Protein AF-A0A1V6PKC7-F1 (afdb_monomer_lite)

pLDDT: mean 83.53, std 15.4, range [43.94, 96.88]

Radius of gyration: 33.27 Å; chains: 1; bounding box: 71×35×86 Å

Structure (mmCIF, N/CA/C/O backbone):
data_AF-A0A1V6PKC7-F1
#
_entry.id   AF-A0A1V6PKC7-F1
#
loop_
_atom_site.group_PDB
_atom_site.id
_atom_site.type_symbol
_atom_site.label_atom_id
_atom_site.label_alt_id
_atom_site.label_comp_id
_atom_site.label_asym_id
_atom_site.label_entity_id
_atom_site.label_seq_id
_atom_site.pdbx_PDB_ins_code
_atom_site.Cartn_x
_atom_site.Cartn_y
_atom_site.Cartn_z
_atom_site.occupancy
_atom_site.B_iso_or_equiv
_atom_site.auth_seq_id
_atom_site.auth_comp_id
_atom_site.auth_asym_id
_atom_site.auth_atom_id
_atom_site.pdbx_PDB_model_num
ATOM 1 N N . MET A 1 1 ? -17.442 -2.069 6.512 1.00 60.06 1 MET A N 1
ATOM 2 C CA . MET A 1 1 ? -16.449 -0.977 6.403 1.00 60.06 1 MET A CA 1
ATOM 3 C C . MET A 1 1 ? -15.963 -0.767 4.969 1.00 60.06 1 MET A C 1
ATOM 5 O O . MET A 1 1 ? -15.136 0.106 4.754 1.00 60.06 1 MET A O 1
ATOM 9 N N . ASP A 1 2 ? -16.526 -1.471 3.983 1.00 61.53 2 ASP A N 1
ATOM 10 C CA . ASP A 1 2 ? -16.128 -1.377 2.570 1.00 61.53 2 ASP A CA 1
ATOM 11 C C . ASP A 1 2 ? -16.198 0.051 2.013 1.00 61.53 2 ASP A C 1
ATOM 13 O O . ASP A 1 2 ? -15.311 0.461 1.272 1.00 61.53 2 ASP A O 1
ATOM 17 N N . CYS A 1 3 ? -17.149 0.862 2.489 1.00 65.62 3 CYS A N 1
ATOM 18 C CA . CYS A 1 3 ? -17.250 2.282 2.147 1.00 65.62 3 CYS A CA 1
ATOM 19 C C . CYS A 1 3 ? -15.981 3.094 2.471 1.00 65.62 3 CYS A C 1
ATOM 21 O O . CYS A 1 3 ? -15.701 4.061 1.778 1.00 65.62 3 CYS A O 1
ATOM 23 N N . ILE A 1 4 ? -15.197 2.727 3.497 1.00 69.94 4 ILE A N 1
ATOM 24 C CA . ILE A 1 4 ? -13.954 3.441 3.858 1.00 69.94 4 ILE A CA 1
ATOM 25 C C . ILE A 1 4 ? -12.868 3.204 2.801 1.00 69.94 4 ILE A C 1
ATOM 27 O O . ILE A 1 4 ? -12.050 4.084 2.547 1.00 69.94 4 ILE A O 1
ATOM 31 N N . LEU A 1 5 ? -12.882 2.045 2.137 1.00 70.19 5 LEU A N 1
ATOM 32 C CA . LEU A 1 5 ? -11.950 1.736 1.052 1.00 70.19 5 LEU A CA 1
ATOM 33 C C . LEU A 1 5 ? -12.325 2.448 -0.259 1.00 70.19 5 LEU A C 1
ATOM 35 O O . LEU A 1 5 ? -11.476 2.585 -1.137 1.00 70.19 5 LEU A O 1
ATOM 39 N N . GLU A 1 6 ? -13.560 2.930 -0.394 1.00 82.12 6 GLU A N 1
ATOM 40 C CA . GLU A 1 6 ? -14.012 3.705 -1.558 1.00 82.12 6 GLU A CA 1
ATOM 41 C C . GLU A 1 6 ? -13.583 5.180 -1.496 1.00 82.12 6 GLU A C 1
ATOM 43 O O . GLU A 1 6 ? -13.580 5.868 -2.517 1.00 82.12 6 GLU A O 1
ATOM 48 N N . VAL A 1 7 ? -13.183 5.666 -0.317 1.00 88.44 7 VAL A N 1
ATOM 49 C CA . VAL A 1 7 ? -12.659 7.024 -0.123 1.00 88.44 7 VAL A CA 1
ATOM 50 C C . VAL A 1 7 ? -11.189 7.096 -0.568 1.00 88.44 7 VAL A C 1
ATOM 52 O O . VAL A 1 7 ? -10.498 6.079 -0.702 1.00 88.44 7 VAL A O 1
ATOM 55 N N . ASP A 1 8 ? -10.690 8.306 -0.834 1.00 92.69 8 ASP A N 1
ATOM 56 C CA . ASP A 1 8 ? -9.269 8.513 -1.096 1.00 92.69 8 ASP A CA 1
ATOM 57 C C . ASP A 1 8 ? -8.397 8.089 0.098 1.00 92.69 8 ASP A C 1
ATOM 59 O O . ASP A 1 8 ? -8.830 8.079 1.253 1.00 92.69 8 ASP A O 1
ATOM 63 N N . GLN A 1 9 ? -7.143 7.747 -0.205 1.00 91.50 9 GLN A N 1
ATOM 64 C CA . GLN A 1 9 ? -6.210 7.145 0.742 1.00 91.50 9 GLN A CA 1
ATOM 65 C C . GLN A 1 9 ? -6.032 7.971 2.024 1.00 91.50 9 GLN A C 1
ATOM 67 O O . GLN A 1 9 ? -6.057 7.409 3.116 1.00 91.50 9 GLN A O 1
ATOM 72 N N . PHE A 1 10 ? -5.841 9.286 1.905 1.00 93.25 10 PHE A N 1
ATOM 73 C CA . PHE A 1 10 ? -5.523 10.130 3.057 1.00 93.25 10 PHE A CA 1
ATOM 74 C C . PHE A 1 10 ? -6.747 10.347 3.936 1.00 93.25 10 PHE A C 1
ATOM 76 O O . PHE A 1 10 ? -6.648 10.284 5.162 1.00 93.25 10 PHE A O 1
ATOM 83 N N . THR A 1 11 ? -7.911 10.552 3.320 1.00 95.06 11 THR A N 1
ATOM 84 C CA . THR A 1 11 ? -9.162 10.688 4.067 1.00 95.06 11 THR A CA 1
ATOM 85 C C . THR A 1 11 ? -9.516 9.386 4.785 1.00 95.06 11 THR A C 1
ATOM 87 O O . THR A 1 11 ? -9.878 9.421 5.959 1.00 95.06 11 THR A O 1
ATOM 90 N N . ALA A 1 12 ? -9.361 8.231 4.128 1.00 94.56 12 ALA A N 1
ATOM 91 C CA . ALA A 1 12 ? -9.616 6.928 4.742 1.00 94.56 12 ALA A CA 1
ATOM 92 C C . ALA A 1 12 ? -8.709 6.675 5.960 1.00 94.56 12 ALA A C 1
ATOM 94 O O . ALA A 1 12 ? -9.183 6.247 7.012 1.00 94.56 12 ALA A O 1
ATOM 95 N N . GLU A 1 13 ? -7.416 6.986 5.842 1.00 95.06 13 GLU A N 1
ATOM 96 C CA . GLU A 1 13 ? -6.459 6.858 6.945 1.00 95.06 13 GLU A CA 1
ATOM 97 C C . GLU A 1 13 ? -6.802 7.776 8.119 1.00 95.06 13 GLU A C 1
ATOM 99 O O . GLU A 1 13 ? -6.764 7.335 9.268 1.00 95.06 13 GLU A O 1
ATOM 104 N N . LEU A 1 14 ? -7.183 9.025 7.836 1.00 95.94 14 LEU A N 1
ATOM 105 C CA . LEU A 1 14 ? -7.574 9.985 8.863 1.00 95.94 14 LEU A CA 1
ATOM 106 C C . LEU A 1 14 ? -8.825 9.525 9.622 1.00 95.94 14 LEU A C 1
ATOM 108 O O . LEU A 1 14 ? -8.846 9.586 10.849 1.00 95.94 14 LEU A O 1
ATOM 112 N N . ILE A 1 15 ? -9.845 9.030 8.912 1.00 95.62 15 ILE A N 1
ATOM 113 C CA . ILE A 1 15 ? -11.071 8.503 9.530 1.00 95.62 15 ILE A CA 1
ATOM 114 C C . ILE A 1 15 ? -10.734 7.356 10.486 1.00 95.62 15 ILE A C 1
ATOM 116 O O . ILE A 1 15 ? -11.160 7.372 11.639 1.00 95.62 15 ILE A O 1
ATOM 120 N N . VAL A 1 16 ? -9.945 6.380 10.026 1.00 95.81 16 VAL A N 1
ATOM 121 C CA . VAL A 1 16 ? -9.561 5.221 10.846 1.00 95.81 16 VAL A CA 1
ATOM 122 C C . VAL A 1 16 ? -8.732 5.652 12.055 1.00 95.81 16 VAL A C 1
ATOM 124 O O . VAL A 1 16 ? -8.938 5.131 13.148 1.00 95.81 16 VAL A O 1
ATOM 127 N N . GLN A 1 17 ? -7.826 6.617 11.887 1.00 96.00 17 GLN A N 1
ATOM 128 C CA . GLN A 1 17 ? -7.010 7.133 12.983 1.00 96.00 17 GLN A CA 1
ATOM 129 C C . GLN A 1 17 ? -7.863 7.794 14.072 1.00 96.00 17 GLN A C 1
ATOM 131 O O . GLN A 1 17 ? -7.686 7.468 15.243 1.00 96.00 17 GLN A O 1
ATOM 136 N N . ILE A 1 18 ? -8.810 8.657 13.691 1.00 96.31 18 ILE A N 1
ATOM 137 C CA . ILE A 1 18 ? -9.728 9.308 14.637 1.00 96.31 18 ILE A CA 1
ATOM 138 C C . ILE A 1 18 ? -10.561 8.256 15.380 1.00 96.31 18 ILE A C 1
ATOM 140 O O . ILE A 1 18 ? -10.642 8.278 16.603 1.00 96.31 18 ILE A O 1
ATOM 144 N N . GLN A 1 19 ? -11.122 7.275 14.666 1.00 95.00 19 GLN A N 1
ATOM 145 C CA . GLN A 1 19 ? -11.950 6.239 15.294 1.00 95.00 19 GLN A CA 1
ATOM 146 C C . GLN A 1 19 ? -11.161 5.333 16.252 1.00 95.00 19 GLN A C 1
ATOM 148 O O . GLN A 1 19 ? -11.704 4.879 17.259 1.00 95.00 19 GLN A O 1
ATOM 153 N N . LEU A 1 20 ? -9.884 5.066 15.962 1.00 94.88 20 LEU A N 1
ATOM 154 C CA . LEU A 1 20 ? -9.004 4.331 16.874 1.00 94.88 20 LEU A CA 1
ATOM 155 C C . LEU A 1 20 ? -8.677 5.137 18.134 1.00 94.88 20 LEU A C 1
ATOM 157 O O . LEU A 1 20 ? -8.607 4.555 19.216 1.00 94.88 20 LEU A O 1
ATOM 161 N N . GLU A 1 21 ? -8.490 6.451 18.008 1.00 94.38 21 GLU A N 1
ATOM 162 C CA . GLU A 1 21 ? -8.269 7.350 19.144 1.00 94.38 21 GLU A CA 1
ATOM 163 C C . GLU A 1 21 ? -9.507 7.416 20.051 1.00 94.38 21 GLU A C 1
ATOM 165 O O . GLU A 1 21 ? -9.391 7.250 21.267 1.00 94.38 21 GLU A O 1
ATOM 170 N N . ASP A 1 22 ? -10.700 7.526 19.462 1.00 92.44 22 ASP A N 1
ATOM 171 C CA . ASP A 1 22 ? -11.970 7.488 20.194 1.00 92.44 22 ASP A CA 1
ATOM 172 C C . ASP A 1 22 ? -12.154 6.156 20.943 1.00 92.44 22 ASP A C 1
ATOM 174 O O . ASP A 1 22 ? -12.481 6.134 22.135 1.00 92.44 22 ASP A O 1
ATOM 178 N N . ALA A 1 23 ? -11.892 5.027 20.272 1.00 88.75 23 ALA A N 1
ATOM 179 C CA . ALA A 1 23 ? -11.969 3.700 20.884 1.00 88.75 23 ALA A CA 1
ATOM 180 C C . ALA A 1 23 ? -10.943 3.527 22.018 1.00 88.75 23 ALA A C 1
ATOM 182 O O . ALA A 1 23 ? -11.230 2.897 23.041 1.00 88.75 23 ALA A O 1
ATOM 183 N N . PHE A 1 24 ? -9.748 4.104 21.864 1.00 88.50 24 PHE A N 1
ATOM 184 C CA . PHE A 1 24 ? -8.733 4.119 22.910 1.00 88.50 24 PHE A CA 1
ATOM 185 C C . PHE A 1 24 ? -9.218 4.898 24.138 1.00 88.50 24 PHE A C 1
ATOM 187 O O . PHE A 1 24 ? -9.202 4.351 25.244 1.00 88.50 24 PHE A O 1
ATOM 194 N N . PHE A 1 25 ? -9.735 6.113 23.950 1.00 88.94 25 PHE A N 1
ATOM 195 C CA . PHE A 1 25 ? -10.242 6.945 25.042 1.00 88.94 25 PHE A CA 1
ATOM 196 C C . PHE A 1 25 ? -11.408 6.282 25.794 1.00 88.94 25 PHE A C 1
ATOM 198 O O . PHE A 1 25 ? -11.459 6.278 27.029 1.00 88.94 25 PHE A O 1
ATOM 205 N N . TYR A 1 26 ? -12.321 5.637 25.063 1.00 85.75 26 TYR A N 1
ATOM 206 C CA . TYR A 1 26 ? -13.393 4.844 25.664 1.00 85.75 26 TYR A CA 1
ATOM 207 C C . TYR A 1 26 ? -12.842 3.696 26.531 1.00 85.75 26 TYR A C 1
ATOM 209 O O . TYR A 1 26 ? -13.284 3.485 27.663 1.00 85.75 26 TYR A O 1
ATOM 217 N N . SER A 1 27 ? -11.820 2.983 26.049 1.00 82.06 27 SER A N 1
ATOM 218 C CA . SER A 1 27 ? -11.200 1.874 26.791 1.00 82.06 27 SER A CA 1
ATOM 219 C C . SER A 1 27 ? -10.443 2.310 28.057 1.00 82.06 27 SER A C 1
ATOM 221 O O . SER A 1 27 ? -10.273 1.518 28.988 1.00 82.06 27 SER A O 1
ATOM 223 N N . GLU A 1 28 ? -9.985 3.563 28.126 1.00 84.38 28 GLU A N 1
ATOM 224 C CA . GLU A 1 28 ? -9.351 4.113 29.329 1.00 84.38 28 GLU A CA 1
ATOM 225 C C . GLU A 1 28 ? -10.372 4.502 30.402 1.00 84.38 28 GLU A C 1
ATOM 227 O O . GLU A 1 28 ? -10.113 4.325 31.595 1.00 84.38 28 GLU A O 1
ATOM 232 N N . THR A 1 29 ? -11.539 4.997 29.987 1.00 81.62 29 THR A N 1
ATOM 233 C CA . THR A 1 29 ? -12.571 5.540 30.885 1.00 81.62 29 THR A CA 1
ATOM 234 C C . THR A 1 29 ? -13.541 4.486 31.426 1.00 81.62 29 THR A C 1
ATOM 236 O O . THR A 1 29 ? -14.096 4.669 32.509 1.00 81.62 29 THR A O 1
ATOM 239 N N . SER A 1 30 ? -13.709 3.360 30.729 1.00 71.50 30 SER A N 1
ATOM 240 C CA . SER A 1 30 ? -14.677 2.2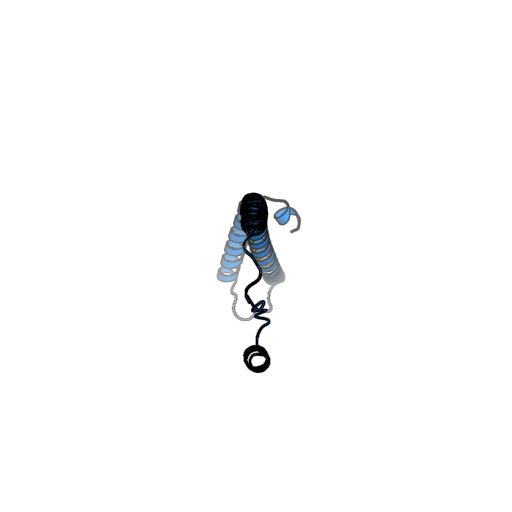98 31.061 1.00 71.50 30 SER A CA 1
ATOM 241 C C . SER A 1 30 ? -14.212 1.289 32.123 1.00 71.50 30 SER A C 1
ATOM 243 O O . SER A 1 30 ? -15.013 0.480 32.583 1.00 71.50 30 SER A O 1
ATOM 245 N N . LYS A 1 31 ? -12.953 1.330 32.591 1.00 66.50 31 LYS A N 1
ATOM 246 C CA . LYS A 1 31 ? -12.385 0.282 33.469 1.00 66.50 31 LYS A CA 1
ATOM 247 C C . LYS A 1 31 ? -13.056 0.179 34.851 1.00 66.50 31 LYS A C 1
ATOM 249 O O . LYS A 1 31 ? -12.600 0.763 35.836 1.00 66.50 31 LYS A O 1
ATOM 254 N N . GLY A 1 32 ? -14.077 -0.669 34.958 1.00 65.06 32 GLY A N 1
ATOM 255 C CA . GLY A 1 32 ? -14.609 -1.193 36.218 1.00 65.06 32 GLY A CA 1
ATOM 256 C C . GLY A 1 32 ? -13.821 -2.418 36.705 1.00 65.06 32 GLY A C 1
ATOM 257 O O . GLY A 1 32 ? -13.523 -3.329 35.940 1.00 65.06 32 GLY A O 1
ATOM 258 N N . LYS A 1 33 ? -13.468 -2.480 37.997 1.00 54.41 33 LYS A N 1
ATOM 259 C CA . LYS A 1 33 ? -12.764 -3.642 38.577 1.00 54.41 33 LYS A CA 1
ATOM 260 C C . LYS A 1 33 ? -13.636 -4.910 38.519 1.00 54.41 33 LYS A C 1
ATOM 262 O O . LYS A 1 33 ? -14.693 -4.942 39.141 1.00 54.41 33 LYS A O 1
ATOM 267 N N . SER A 1 34 ? -13.110 -5.974 37.900 1.00 56.19 34 SER A N 1
ATOM 268 C CA . SER A 1 34 ? -13.509 -7.380 38.109 1.00 56.19 34 SER A CA 1
ATOM 269 C C . SER A 1 34 ? -14.977 -7.715 37.793 1.00 56.19 34 SER A C 1
ATOM 271 O O . SER A 1 34 ? -15.703 -8.218 38.655 1.00 56.19 34 SER A O 1
ATOM 273 N N . ARG A 1 35 ? -15.412 -7.463 36.557 1.00 76.06 35 ARG A N 1
ATOM 274 C CA . ARG A 1 35 ? -16.701 -7.929 36.018 1.00 76.06 35 ARG A CA 1
ATOM 275 C C . ARG A 1 35 ? -16.445 -8.552 34.648 1.00 76.06 35 ARG A C 1
ATOM 277 O O . ARG A 1 35 ? -15.475 -8.164 33.997 1.00 76.06 35 ARG A O 1
ATOM 284 N N . ASP A 1 36 ? -17.288 -9.492 34.236 1.00 79.94 36 ASP A N 1
ATOM 285 C CA . ASP A 1 36 ? -17.321 -9.900 32.832 1.00 79.94 36 ASP A CA 1
ATOM 286 C C . ASP A 1 36 ? -17.608 -8.665 31.962 1.00 79.94 36 ASP A C 1
ATOM 288 O O . ASP A 1 36 ? -18.372 -7.794 32.405 1.00 79.94 36 ASP A O 1
ATOM 292 N N . PRO A 1 37 ? -16.982 -8.557 30.776 1.00 81.00 37 PRO A N 1
ATOM 293 C CA . PRO A 1 37 ? -17.188 -7.418 29.900 1.00 81.00 37 PRO A CA 1
ATOM 294 C C . PRO A 1 37 ? -18.666 -7.309 29.540 1.00 81.00 37 PRO A C 1
ATOM 296 O O . PRO A 1 37 ? -19.331 -8.299 29.228 1.00 81.00 37 PRO A O 1
ATOM 299 N N . THR A 1 38 ? -19.181 -6.091 29.602 1.00 86.44 38 THR A N 1
ATOM 300 C CA . THR A 1 38 ? -20.521 -5.772 29.119 1.00 86.44 38 THR A CA 1
ATOM 301 C C . THR A 1 38 ? -20.591 -5.937 27.601 1.00 86.44 38 THR A C 1
ATOM 303 O O . THR A 1 38 ? -19.583 -5.810 26.904 1.00 86.44 38 THR A O 1
ATOM 306 N N . ASP A 1 39 ? -21.792 -6.173 27.068 1.00 89.94 39 ASP A N 1
ATOM 307 C CA . ASP A 1 39 ? -22.009 -6.244 25.615 1.00 89.94 39 ASP A CA 1
ATOM 308 C C . ASP A 1 39 ? -21.492 -4.984 24.895 1.00 89.94 39 ASP A C 1
ATOM 310 O O . ASP A 1 39 ? -21.003 -5.063 23.769 1.00 89.94 39 ASP A O 1
ATOM 314 N N . GLU A 1 40 ? -21.560 -3.827 25.561 1.00 88.19 40 GLU A N 1
ATOM 315 C CA . GLU A 1 40 ? -21.023 -2.556 25.072 1.00 88.19 40 GLU A CA 1
ATOM 316 C C . GLU A 1 40 ? -19.491 -2.589 24.959 1.00 88.19 40 GLU A C 1
ATOM 318 O O . GLU A 1 40 ? -18.945 -2.303 23.893 1.00 88.19 40 GLU A O 1
ATOM 323 N N . GLU A 1 41 ? -18.790 -3.000 26.019 1.00 87.31 41 GLU A N 1
ATOM 324 C CA . GLU A 1 41 ? -17.327 -3.136 26.013 1.00 87.31 41 GLU A CA 1
ATOM 325 C C . GLU A 1 41 ? -16.860 -4.146 24.956 1.00 87.31 41 GLU A C 1
ATOM 327 O O . GLU A 1 41 ? -15.888 -3.891 24.241 1.00 87.31 41 GLU A O 1
ATOM 332 N N . LEU A 1 42 ? -17.579 -5.263 24.806 1.00 88.88 42 LEU A N 1
ATOM 333 C CA . LEU A 1 42 ? -17.289 -6.263 23.781 1.00 88.88 42 LEU A CA 1
ATOM 334 C C . LEU A 1 42 ? -17.489 -5.700 22.367 1.00 88.88 42 LEU A C 1
ATOM 336 O O . LEU A 1 42 ? -16.656 -5.930 21.489 1.00 88.88 42 LEU A O 1
ATOM 340 N N . ALA A 1 43 ? -18.563 -4.939 22.138 1.00 90.62 43 ALA A N 1
ATOM 341 C CA . ALA A 1 43 ? -18.815 -4.295 20.853 1.00 90.62 43 ALA A CA 1
ATOM 342 C C . ALA A 1 43 ? -17.702 -3.298 20.488 1.00 90.62 43 ALA A C 1
ATOM 344 O O . ALA A 1 43 ? -17.211 -3.322 19.357 1.00 90.62 43 ALA A O 1
ATOM 345 N N . PHE A 1 44 ? -17.251 -2.479 21.443 1.00 90.06 44 PHE A N 1
ATOM 346 C CA . PHE A 1 44 ? -16.129 -1.557 21.238 1.00 90.06 44 PHE A CA 1
ATOM 347 C C . PHE A 1 44 ? -14.808 -2.284 20.979 1.00 90.06 44 PHE A C 1
ATOM 349 O O . PHE A 1 44 ? -14.028 -1.857 20.126 1.00 90.06 44 PHE A O 1
ATOM 356 N N . GLN A 1 45 ? -14.557 -3.398 21.669 1.00 90.12 45 GLN A N 1
ATOM 357 C CA . GLN A 1 45 ? -13.367 -4.208 21.428 1.00 90.12 45 GLN A CA 1
ATOM 358 C C . GLN A 1 45 ? -13.360 -4.782 20.004 1.00 90.12 45 GLN A C 1
ATOM 360 O O . GLN A 1 45 ? -12.376 -4.617 19.283 1.00 90.12 45 GLN A O 1
ATOM 365 N N . LEU A 1 46 ? -14.474 -5.374 19.564 1.00 92.81 46 LEU A N 1
ATOM 366 C CA . LEU A 1 46 ? -14.614 -5.895 18.201 1.00 92.81 46 LEU A CA 1
ATOM 367 C C . LEU A 1 46 ? -14.476 -4.789 17.149 1.00 92.81 46 LEU 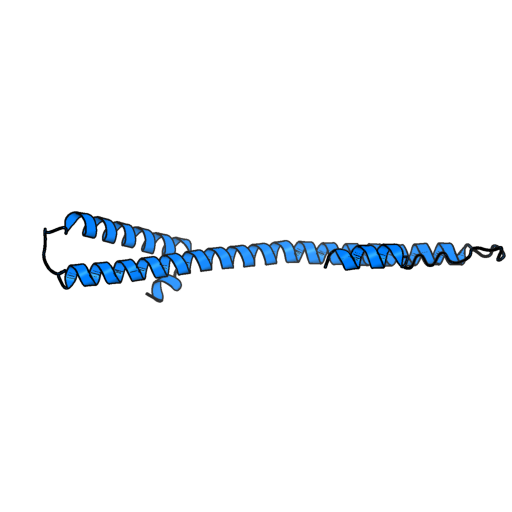A C 1
ATOM 369 O O . LEU A 1 46 ? -13.839 -4.989 16.115 1.00 92.81 46 LEU A O 1
ATOM 373 N N . GLN A 1 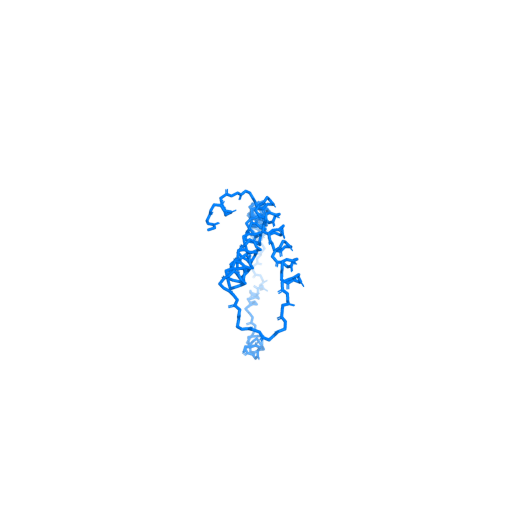47 ? -15.041 -3.607 17.406 1.00 92.44 47 GLN A N 1
ATOM 374 C CA . GLN A 1 47 ? -14.887 -2.457 16.518 1.00 92.44 47 GLN A CA 1
ATOM 375 C C . GLN A 1 47 ? -13.420 -2.034 16.402 1.00 92.44 47 GLN A C 1
ATOM 377 O O . GLN A 1 47 ? -12.943 -1.790 15.295 1.00 92.44 47 GLN A O 1
ATOM 382 N N . LYS A 1 48 ? -12.693 -1.967 17.521 1.00 93.69 48 LYS A N 1
ATOM 383 C CA . LYS A 1 48 ? -11.270 -1.622 17.528 1.00 93.69 48 LYS A CA 1
ATOM 384 C C . LYS A 1 48 ? -10.449 -2.616 16.705 1.00 93.69 48 LYS A C 1
ATOM 386 O O . LYS A 1 48 ? -9.675 -2.189 15.854 1.00 93.69 48 LYS A O 1
ATOM 391 N N . GLU A 1 49 ? -10.659 -3.915 16.903 1.00 94.56 49 GLU A N 1
ATOM 392 C CA . GLU A 1 49 ? -9.979 -4.967 16.132 1.00 94.56 49 GLU A CA 1
ATOM 393 C C . GLU A 1 49 ? -10.257 -4.831 14.624 1.00 94.56 49 GLU A C 1
ATOM 395 O O . GLU A 1 49 ? -9.348 -4.938 13.796 1.00 94.56 49 GLU A O 1
ATOM 400 N N . GLN A 1 50 ? -11.500 -4.512 14.246 1.00 94.00 50 GLN A N 1
ATOM 401 C CA . GLN A 1 50 ? -11.847 -4.239 12.850 1.00 94.00 50 GLN A CA 1
ATOM 402 C C . GLN A 1 50 ? -11.143 -2.992 12.301 1.00 94.00 50 GLN A C 1
ATOM 404 O O . GLN A 1 50 ? -10.637 -3.023 11.179 1.00 94.00 50 GLN A O 1
ATOM 409 N N . LEU A 1 51 ? -11.079 -1.902 13.070 1.00 94.56 51 LEU A N 1
ATOM 410 C CA . LEU A 1 51 ? -10.386 -0.675 12.664 1.00 94.56 51 LEU A CA 1
ATOM 411 C C . LEU A 1 51 ? -8.880 -0.896 12.492 1.00 94.56 51 LEU A C 1
ATOM 413 O O . LEU A 1 51 ? -8.285 -0.370 11.551 1.00 94.56 51 LEU A O 1
ATOM 417 N N . GLU A 1 52 ? -8.263 -1.708 13.350 1.00 95.44 52 GLU A N 1
ATOM 418 C CA . GLU A 1 52 ? -6.860 -2.106 13.214 1.00 95.44 52 GLU A CA 1
ATOM 419 C C . GLU A 1 52 ? -6.636 -2.904 11.920 1.00 95.44 52 GLU A C 1
ATOM 421 O O . GLU A 1 52 ? -5.717 -2.597 11.156 1.00 95.44 52 GLU A O 1
ATOM 426 N N . ALA A 1 53 ? -7.519 -3.856 11.600 1.00 94.75 53 ALA A N 1
ATOM 427 C CA . ALA A 1 53 ? -7.459 -4.602 10.341 1.00 94.75 53 ALA A CA 1
ATOM 428 C C . ALA A 1 53 ? -7.606 -3.692 9.103 1.00 94.75 53 ALA A C 1
ATOM 430 O O . ALA A 1 53 ? -6.869 -3.837 8.119 1.00 94.75 53 ALA A O 1
ATOM 431 N N . VAL A 1 54 ? -8.507 -2.705 9.151 1.00 94.06 54 VAL A N 1
ATOM 432 C CA . VAL A 1 54 ? -8.636 -1.704 8.079 1.00 94.06 54 VAL A CA 1
ATOM 433 C C . VAL A 1 54 ? -7.382 -0.830 7.991 1.00 94.06 54 VAL A C 1
ATOM 435 O O . VAL A 1 54 ? -6.900 -0.578 6.889 1.00 94.06 54 VAL A O 1
ATOM 438 N N . SER A 1 55 ? -6.791 -0.430 9.121 1.00 95.00 55 SER A N 1
ATOM 439 C CA . SER A 1 55 ? -5.526 0.318 9.150 1.00 95.00 55 SER A CA 1
ATOM 440 C C . SER A 1 55 ? -4.398 -0.439 8.442 1.00 95.00 55 SER A C 1
ATOM 442 O O . SER A 1 55 ? -3.653 0.151 7.656 1.00 95.00 55 SER A O 1
ATOM 444 N N . HIS A 1 56 ? -4.286 -1.752 8.666 1.00 95.00 56 HIS A N 1
ATOM 445 C CA . HIS A 1 56 ? -3.332 -2.601 7.948 1.00 95.00 56 HIS A CA 1
ATOM 446 C C . HIS A 1 56 ? -3.600 -2.621 6.442 1.00 95.00 56 HIS A C 1
ATOM 448 O O . HIS A 1 56 ? -2.693 -2.357 5.656 1.00 95.00 56 HIS A O 1
ATOM 454 N N . THR A 1 57 ? -4.857 -2.814 6.047 1.00 94.31 57 THR A N 1
ATOM 455 C CA . THR A 1 57 ? -5.260 -2.813 4.632 1.00 94.31 57 THR A CA 1
ATOM 456 C C . THR A 1 57 ? -4.917 -1.488 3.939 1.00 94.31 57 THR A C 1
ATOM 458 O O . THR A 1 57 ? -4.434 -1.473 2.806 1.00 94.31 57 THR A O 1
ATOM 461 N N . LEU A 1 58 ? -5.118 -0.353 4.617 1.00 94.38 58 LEU A N 1
ATOM 462 C CA . LEU A 1 58 ? -4.764 0.962 4.081 1.00 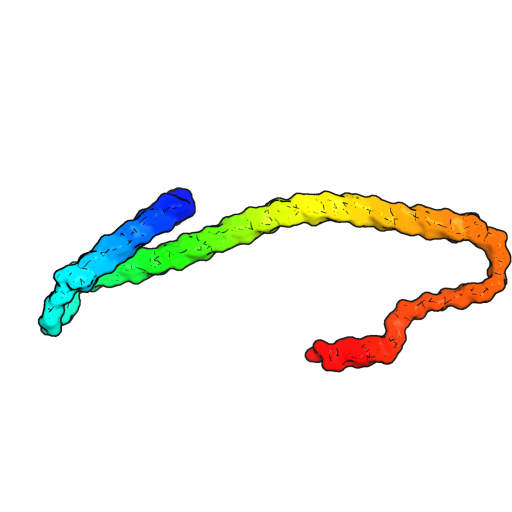94.38 58 LEU A CA 1
ATOM 463 C C . LEU A 1 58 ? -3.248 1.131 3.928 1.00 94.38 58 LEU A C 1
ATOM 465 O O . LEU A 1 58 ? -2.806 1.670 2.914 1.00 94.38 58 LEU A O 1
ATOM 469 N N . LYS A 1 59 ? -2.439 0.636 4.872 1.00 95.12 59 LYS A N 1
ATOM 470 C CA . LYS A 1 59 ? -0.970 0.651 4.743 1.00 95.12 59 LYS A CA 1
ATOM 471 C C . LYS A 1 59 ? -0.507 -0.151 3.528 1.00 95.12 59 LYS A C 1
ATOM 473 O O . LYS A 1 59 ? 0.326 0.342 2.765 1.00 95.12 59 LYS A O 1
ATOM 478 N N . ASP A 1 60 ? -1.084 -1.329 3.314 1.00 95.62 60 ASP A N 1
ATOM 479 C CA . ASP A 1 60 ? -0.775 -2.166 2.154 1.00 95.62 60 ASP A CA 1
ATOM 480 C C . ASP A 1 60 ? -1.170 -1.469 0.849 1.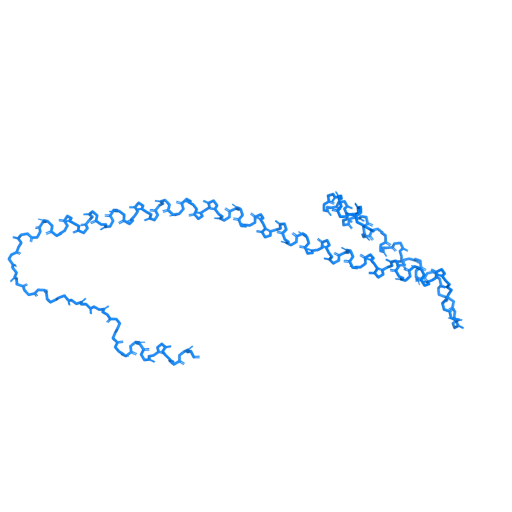00 95.62 60 ASP A C 1
ATOM 482 O O . ASP A 1 60 ? -0.376 -1.406 -0.091 1.00 95.62 60 ASP A O 1
ATOM 486 N N . ARG A 1 61 ? -2.355 -0.845 0.808 1.00 93.69 61 ARG A N 1
ATOM 487 C CA . ARG A 1 61 ? -2.794 -0.035 -0.337 1.00 93.69 61 ARG A CA 1
ATOM 488 C C . ARG A 1 61 ? -1.822 1.107 -0.635 1.00 93.69 61 ARG A C 1
ATOM 490 O O . ARG A 1 61 ? -1.445 1.293 -1.793 1.00 93.69 61 ARG A O 1
ATOM 497 N N . ARG A 1 62 ? -1.373 1.845 0.386 1.00 94.69 62 ARG A N 1
ATOM 498 C CA . ARG A 1 62 ? -0.381 2.923 0.233 1.00 94.69 62 ARG A CA 1
ATOM 499 C C . ARG A 1 62 ? 0.918 2.392 -0.376 1.00 94.69 62 ARG A C 1
ATOM 501 O O . ARG A 1 62 ? 1.474 3.003 -1.287 1.00 94.69 62 ARG A O 1
ATOM 508 N N . MET A 1 63 ? 1.386 1.245 0.111 1.00 96.62 63 MET A N 1
ATOM 509 C CA . MET A 1 63 ? 2.596 0.598 -0.389 1.00 96.62 63 MET A CA 1
ATOM 510 C C . MET A 1 63 ? 2.440 0.164 -1.852 1.00 96.62 63 MET A C 1
ATOM 512 O O . MET A 1 63 ? 3.302 0.465 -2.674 1.00 96.62 63 MET A O 1
ATOM 516 N N . ALA A 1 64 ? 1.314 -0.459 -2.200 1.00 96.06 64 ALA A N 1
ATOM 517 C CA . ALA A 1 64 ? 1.004 -0.856 -3.570 1.00 96.06 64 ALA A CA 1
ATOM 518 C C . ALA A 1 64 ? 0.958 0.347 -4.528 1.00 96.06 64 ALA A C 1
ATOM 520 O O . ALA A 1 64 ? 1.516 0.284 -5.623 1.00 96.06 64 ALA A O 1
ATOM 521 N N . MET A 1 65 ? 0.358 1.467 -4.108 1.00 94.06 65 MET A N 1
ATOM 522 C CA . MET A 1 65 ? 0.353 2.709 -4.891 1.00 94.06 65 MET A CA 1
ATOM 523 C C . MET A 1 65 ? 1.766 3.264 -5.100 1.00 94.06 65 MET A C 1
ATOM 525 O O . MET A 1 65 ? 2.093 3.701 -6.202 1.00 94.06 65 MET A O 1
ATOM 529 N N . SER A 1 66 ? 2.611 3.212 -4.068 1.00 96.25 66 SER A N 1
ATOM 530 C CA . SER A 1 66 ? 4.017 3.621 -4.160 1.00 96.25 66 SER A CA 1
ATOM 531 C C . SER A 1 66 ? 4.788 2.768 -5.170 1.00 96.25 66 SER A C 1
ATOM 533 O O . SER A 1 66 ? 5.472 3.306 -6.040 1.00 96.25 66 SER A O 1
ATOM 535 N N . PHE A 1 67 ? 4.623 1.441 -5.121 1.00 96.88 67 PHE A N 1
ATOM 536 C CA . PHE A 1 67 ? 5.234 0.542 -6.101 1.00 96.88 67 PHE A CA 1
ATOM 537 C C . PHE A 1 67 ? 4.750 0.823 -7.522 1.00 96.88 67 PHE A C 1
ATOM 539 O O . PHE A 1 67 ? 5.566 0.911 -8.434 1.00 96.88 67 PHE A O 1
ATOM 546 N N . ALA A 1 68 ? 3.445 1.013 -7.717 1.00 96.19 68 ALA A N 1
ATOM 547 C CA . ALA A 1 68 ? 2.900 1.343 -9.029 1.00 96.19 68 ALA A CA 1
ATOM 548 C C . ALA A 1 68 ? 3.485 2.656 -9.579 1.00 96.19 68 ALA A C 1
ATOM 550 O O . ALA A 1 68 ? 3.838 2.721 -10.756 1.00 96.19 68 ALA A O 1
ATOM 551 N N . ALA A 1 69 ? 3.635 3.678 -8.732 1.00 95.56 69 ALA A N 1
ATOM 552 C CA . ALA A 1 69 ? 4.240 4.949 -9.118 1.00 95.56 69 ALA A CA 1
ATOM 553 C C . ALA A 1 69 ? 5.721 4.795 -9.504 1.00 95.56 69 ALA A C 1
ATOM 555 O O . ALA A 1 69 ? 6.137 5.327 -10.533 1.00 95.56 69 ALA A O 1
ATOM 556 N N . ALA A 1 70 ? 6.498 4.035 -8.725 1.00 96.44 70 ALA A N 1
ATOM 557 C CA . ALA A 1 70 ? 7.901 3.753 -9.031 1.00 96.44 70 ALA A CA 1
ATOM 558 C C . ALA A 1 70 ? 8.049 3.000 -10.361 1.00 96.44 70 ALA A C 1
ATOM 560 O O . ALA A 1 70 ? 8.796 3.432 -11.231 1.00 96.44 70 ALA A O 1
ATOM 561 N N . VAL A 1 71 ? 7.254 1.946 -10.577 1.00 96.69 71 VAL A N 1
ATOM 562 C CA . VAL A 1 71 ? 7.262 1.172 -11.831 1.00 96.69 71 VAL A CA 1
ATOM 563 C C . VAL A 1 71 ? 6.927 2.049 -13.038 1.00 96.69 71 VAL A C 1
ATOM 565 O O . VAL A 1 71 ? 7.556 1.919 -14.086 1.00 96.69 71 VAL A O 1
ATOM 568 N N . GLN A 1 72 ? 5.954 2.956 -12.916 1.00 95.94 72 GLN A N 1
ATOM 569 C CA . GLN A 1 72 ? 5.616 3.880 -14.002 1.00 95.94 72 GLN A CA 1
ATOM 570 C C . GLN A 1 72 ? 6.745 4.875 -14.293 1.00 95.94 72 GLN A C 1
ATOM 572 O O . GLN A 1 72 ? 7.026 5.152 -15.460 1.00 95.94 72 GLN A O 1
ATOM 577 N N . ALA A 1 73 ? 7.392 5.404 -13.252 1.00 94.25 73 ALA A N 1
ATOM 578 C CA . ALA A 1 73 ? 8.516 6.321 -13.403 1.00 94.25 73 ALA A CA 1
ATOM 579 C C . ALA A 1 73 ? 9.721 5.629 -14.063 1.00 94.25 73 ALA A C 1
ATOM 581 O O . ALA A 1 73 ? 10.248 6.126 -15.060 1.00 94.25 73 ALA A O 1
ATOM 582 N N . ASP A 1 74 ? 10.098 4.452 -13.565 1.00 96.62 74 ASP A N 1
ATOM 583 C CA . ASP A 1 74 ? 11.243 3.685 -14.057 1.00 96.62 74 ASP A CA 1
ATOM 584 C C . ASP A 1 74 ? 10.995 3.134 -15.462 1.00 96.62 74 ASP A C 1
ATOM 586 O O . ASP A 1 74 ? 11.898 3.117 -16.297 1.00 96.62 74 ASP A O 1
ATOM 590 N N . GLY A 1 75 ? 9.753 2.748 -15.771 1.00 94.88 75 GLY A N 1
ATOM 591 C CA . GLY A 1 75 ? 9.370 2.261 -17.095 1.00 94.88 75 GLY A CA 1
ATOM 592 C C . GLY A 1 75 ? 9.677 3.263 -18.210 1.00 94.88 75 GLY A C 1
ATOM 593 O O . GLY A 1 75 ? 10.091 2.868 -19.300 1.00 94.88 75 GLY A O 1
ATOM 594 N N . ARG A 1 76 ? 9.553 4.566 -17.933 1.00 91.75 76 ARG A N 1
ATOM 595 C CA . ARG A 1 76 ? 9.945 5.609 -18.887 1.00 91.75 76 ARG A CA 1
ATOM 596 C C . ARG A 1 76 ? 11.456 5.618 -19.131 1.00 91.75 76 ARG A C 1
ATOM 598 O O . ARG A 1 76 ? 11.880 5.683 -20.281 1.00 91.75 76 ARG A O 1
ATOM 605 N N . ILE A 1 77 ? 12.249 5.533 -18.067 1.00 94.81 77 ILE A N 1
ATOM 606 C CA . ILE A 1 77 ? 13.717 5.525 -18.142 1.00 94.81 77 ILE A CA 1
ATOM 607 C C . ILE A 1 77 ? 14.196 4.284 -18.906 1.00 94.81 77 ILE A C 1
ATOM 609 O O . ILE A 1 77 ? 15.070 4.376 -19.767 1.00 94.81 77 ILE A O 1
ATOM 613 N N . LEU A 1 78 ? 13.584 3.127 -18.650 1.00 96.12 78 LEU A N 1
ATOM 614 C CA . LEU A 1 78 ? 13.870 1.887 -19.374 1.00 96.12 78 LEU A CA 1
ATOM 615 C C . LEU A 1 78 ? 13.567 2.004 -20.874 1.00 96.12 78 LEU A C 1
ATOM 617 O O . LEU A 1 78 ? 14.354 1.546 -21.695 1.00 96.12 78 LEU A O 1
ATOM 621 N N . ALA A 1 79 ? 12.463 2.650 -21.253 1.00 95.19 79 ALA A N 1
ATOM 622 C CA . ALA A 1 79 ? 12.144 2.863 -22.664 1.00 95.19 79 ALA A CA 1
ATOM 623 C C . ALA A 1 79 ? 13.163 3.785 -23.360 1.00 95.19 79 ALA A C 1
ATOM 625 O O . ALA A 1 79 ? 13.581 3.507 -24.483 1.00 95.19 79 ALA A O 1
ATOM 626 N N . GLU A 1 80 ? 13.580 4.868 -22.697 1.00 94.94 80 GLU A N 1
ATOM 627 C CA . GLU A 1 80 ? 14.588 5.799 -23.223 1.00 94.94 80 GLU A CA 1
ATOM 628 C C . GLU A 1 80 ? 15.953 5.100 -23.385 1.00 94.94 80 GLU A C 1
ATOM 630 O O . GLU A 1 80 ? 16.545 5.126 -24.466 1.00 94.94 80 GLU A O 1
ATOM 635 N N . THR A 1 81 ? 16.403 4.386 -22.352 1.00 9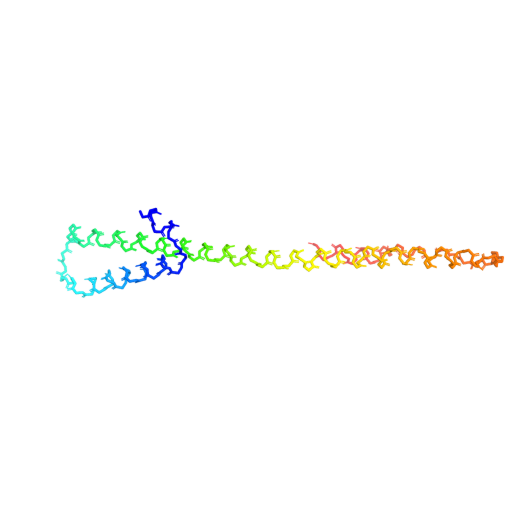5.44 81 THR A N 1
ATOM 636 C CA . THR A 1 81 ? 17.667 3.627 -22.380 1.00 95.44 81 THR A CA 1
ATOM 637 C C . THR A 1 81 ? 17.661 2.495 -23.406 1.00 95.44 81 THR A C 1
ATOM 639 O O . THR A 1 81 ? 18.674 2.273 -24.062 1.00 95.44 81 THR A O 1
ATOM 642 N N . GLN A 1 82 ? 16.527 1.828 -23.637 1.00 96.88 82 GLN A N 1
ATOM 643 C CA . GLN A 1 82 ? 16.411 0.796 -24.672 1.00 96.88 82 GLN A CA 1
ATOM 644 C C . GLN A 1 82 ? 16.658 1.354 -26.084 1.00 96.88 82 GLN A C 1
ATOM 646 O O . GLN A 1 82 ? 17.271 0.691 -26.927 1.00 96.88 82 GLN A O 1
ATOM 651 N N . VAL A 1 83 ? 16.186 2.572 -26.366 1.00 96.38 83 VAL A N 1
ATOM 652 C CA . VAL A 1 83 ? 16.421 3.239 -27.657 1.00 96.38 83 VAL A CA 1
ATOM 653 C C . VAL A 1 83 ? 17.898 3.601 -27.821 1.00 96.38 83 VAL A C 1
ATOM 655 O O . VAL A 1 83 ? 18.474 3.392 -28.896 1.00 96.38 83 VAL A O 1
ATOM 658 N N . GLU A 1 84 ? 18.516 4.119 -26.761 1.00 96.12 84 GLU A N 1
ATOM 659 C CA . GLU A 1 84 ? 19.939 4.459 -26.744 1.00 96.12 84 GLU A CA 1
ATOM 660 C C . GLU A 1 84 ? 20.814 3.213 -26.932 1.00 96.12 84 GLU A C 1
ATOM 662 O O . GLU A 1 84 ? 21.673 3.188 -27.813 1.00 96.12 84 GLU A O 1
ATOM 667 N N . GLU A 1 85 ? 20.530 2.134 -26.200 1.00 95.19 85 GLU A N 1
ATOM 668 C CA . GLU A 1 85 ? 21.236 0.859 -26.325 1.00 95.19 85 GLU A CA 1
ATOM 669 C C . GLU A 1 85 ? 21.092 0.268 -27.733 1.00 95.19 85 GLU A C 1
ATOM 671 O O . GLU A 1 85 ? 22.070 -0.198 -28.323 1.00 95.19 85 GLU A O 1
ATOM 676 N N . GLY A 1 86 ? 19.890 0.326 -28.312 1.00 95.88 86 GLY A N 1
ATOM 677 C CA . GLY A 1 86 ? 19.651 -0.115 -29.683 1.00 95.88 86 GLY A CA 1
ATOM 678 C C . GLY A 1 86 ? 20.471 0.671 -30.710 1.00 95.88 86 GLY A C 1
ATOM 679 O O . GLY A 1 86 ? 20.951 0.091 -31.686 1.00 95.88 86 GLY A O 1
ATOM 680 N N . SER A 1 87 ? 20.666 1.970 -30.482 1.00 95.12 87 SER A N 1
ATOM 681 C CA . SER A 1 87 ? 21.506 2.822 -31.332 1.00 95.12 87 SER A CA 1
ATOM 682 C C . SER A 1 87 ? 22.986 2.474 -31.158 1.00 95.12 87 SER A C 1
ATOM 684 O O . SER A 1 87 ? 23.646 2.119 -32.131 1.00 95.12 87 SER A O 1
ATOM 686 N N . ALA A 1 88 ? 23.470 2.404 -29.915 1.00 95.94 88 ALA A N 1
ATOM 687 C CA . ALA A 1 88 ? 24.842 2.004 -29.603 1.00 95.94 88 ALA A CA 1
ATOM 688 C C . ALA A 1 88 ? 25.187 0.588 -30.108 1.00 95.94 88 ALA A C 1
ATOM 690 O O . ALA A 1 88 ? 26.324 0.297 -30.480 1.00 95.94 88 ALA A O 1
ATOM 691 N N . SER A 1 89 ? 24.215 -0.328 -30.126 1.00 95.50 89 SER A N 1
ATOM 692 C CA . SER A 1 89 ? 24.372 -1.668 -30.699 1.00 95.50 89 SER A CA 1
ATOM 693 C C . SER A 1 89 ? 24.571 -1.621 -32.217 1.00 95.50 89 SER A C 1
ATOM 695 O O . SER A 1 89 ? 25.513 -2.227 -32.729 1.00 95.50 89 SER A O 1
ATOM 697 N N . LYS A 1 90 ? 23.744 -0.851 -32.937 1.00 94.81 90 LYS A N 1
ATOM 698 C CA . LYS A 1 90 ? 23.887 -0.656 -34.390 1.00 94.81 90 LYS A CA 1
ATOM 699 C C . LYS A 1 90 ? 25.224 -0.012 -34.743 1.00 94.81 90 LYS A C 1
ATOM 701 O O . LYS A 1 90 ? 25.899 -0.497 -35.647 1.00 94.81 90 LYS A O 1
ATOM 706 N N . ASP A 1 91 ? 25.632 1.007 -33.994 1.00 95.69 91 ASP A N 1
ATOM 707 C CA . ASP A 1 91 ? 26.902 1.700 -34.212 1.00 95.69 91 ASP A CA 1
ATOM 708 C C . ASP A 1 91 ? 28.092 0.749 -34.043 1.00 95.69 91 ASP A C 1
ATOM 710 O O . ASP A 1 91 ? 28.993 0.720 -34.882 1.00 95.69 91 ASP A O 1
ATOM 714 N N . ARG A 1 92 ? 28.064 -0.112 -33.014 1.00 92.75 92 ARG A N 1
ATOM 715 C CA . ARG A 1 92 ? 29.082 -1.159 -32.823 1.00 92.75 92 ARG A CA 1
ATOM 716 C C . ARG A 1 92 ? 29.143 -2.146 -33.989 1.00 92.75 92 ARG A C 1
ATOM 718 O O . ARG A 1 92 ? 30.237 -2.579 -34.342 1.00 92.75 92 ARG A O 1
ATOM 725 N N . ILE A 1 93 ? 28.004 -2.515 -34.576 1.00 93.38 93 ILE A N 1
ATOM 726 C CA . ILE A 1 93 ? 27.963 -3.415 -35.740 1.00 93.38 93 ILE A CA 1
ATOM 727 C C . ILE A 1 93 ? 28.600 -2.740 -36.959 1.00 93.38 93 ILE A C 1
ATOM 729 O O . ILE A 1 93 ? 29.447 -3.350 -37.606 1.00 93.38 93 ILE A O 1
ATOM 733 N N . ILE A 1 94 ? 28.235 -1.487 -37.244 1.00 92.25 94 ILE A N 1
ATOM 734 C CA . ILE A 1 94 ? 28.780 -0.726 -38.380 1.00 92.25 94 ILE A CA 1
ATOM 735 C C . ILE A 1 94 ? 30.294 -0.548 -38.229 1.00 92.25 94 ILE A C 1
ATOM 737 O O . ILE A 1 94 ? 31.036 -0.816 -39.170 1.00 92.25 94 ILE A O 1
ATOM 741 N N . ALA A 1 95 ? 30.760 -0.164 -37.037 1.00 92.44 95 ALA A N 1
ATOM 742 C CA . ALA A 1 95 ? 32.185 0.005 -36.767 1.00 92.44 95 ALA A CA 1
ATOM 743 C C . ALA A 1 95 ? 32.977 -1.288 -37.019 1.00 92.44 95 ALA A C 1
ATOM 745 O O . ALA A 1 95 ? 34.025 -1.244 -37.654 1.00 92.44 95 ALA A O 1
ATOM 746 N N . ARG A 1 96 ? 32.458 -2.447 -36.584 1.00 88.88 96 ARG A N 1
ATOM 747 C CA . ARG A 1 96 ? 33.088 -3.751 -36.861 1.00 88.88 96 ARG A CA 1
ATOM 748 C C . ARG A 1 96 ? 33.131 -4.068 -38.353 1.00 88.88 96 ARG A C 1
ATOM 750 O O . ARG A 1 96 ? 34.181 -4.444 -38.848 1.00 88.88 96 ARG A O 1
ATOM 757 N N . GLN A 1 97 ? 32.025 -3.859 -39.067 1.00 87.62 97 GLN A N 1
ATOM 758 C CA . GLN A 1 97 ? 31.969 -4.100 -40.513 1.00 87.62 97 GLN A CA 1
ATOM 759 C C . GLN A 1 97 ? 32.984 -3.251 -41.281 1.00 87.62 97 GLN A C 1
ATOM 761 O O . GLN A 1 97 ? 33.597 -3.748 -42.214 1.00 87.62 97 GLN A O 1
ATOM 766 N N . TRP A 1 98 ? 33.188 -1.992 -40.891 1.00 81.50 98 TRP A N 1
ATOM 767 C CA . TRP A 1 98 ? 34.191 -1.131 -41.527 1.00 81.50 98 TRP A CA 1
ATOM 768 C C . TRP A 1 98 ? 35.624 -1.566 -41.220 1.00 81.50 98 TRP A C 1
ATOM 770 O O . TRP A 1 98 ? 36.471 -1.505 -42.104 1.00 81.50 98 TRP A O 1
ATOM 780 N N . MET A 1 99 ? 35.892 -2.047 -40.003 1.00 77.94 99 MET A N 1
ATOM 781 C CA . MET A 1 99 ? 37.202 -2.616 -39.667 1.00 77.94 99 MET A CA 1
ATOM 782 C C . MET A 1 99 ? 37.491 -3.907 -40.444 1.00 77.94 99 MET A C 1
ATOM 784 O O . MET A 1 99 ? 38.638 -4.129 -40.822 1.00 77.94 99 MET A O 1
ATOM 788 N N . ASP A 1 100 ? 36.467 -4.720 -40.715 1.00 67.19 100 ASP A N 1
ATOM 789 C CA . ASP A 1 100 ? 36.593 -5.937 -41.523 1.00 67.19 100 ASP A CA 1
ATOM 790 C C . ASP A 1 100 ? 36.752 -5.623 -43.031 1.00 67.19 100 ASP A C 1
ATOM 792 O O . ASP A 1 100 ? 37.482 -6.327 -43.726 1.00 67.19 100 ASP A O 1
ATOM 796 N N . ASP A 1 101 ? 36.121 -4.554 -43.542 1.00 58.94 101 ASP A N 1
ATOM 797 C CA . ASP A 1 101 ? 36.175 -4.141 -44.963 1.00 58.94 101 ASP A CA 1
ATOM 798 C C . ASP A 1 101 ? 37.462 -3.353 -45.314 1.00 58.94 101 ASP A C 1
ATOM 800 O O . ASP A 1 101 ? 37.970 -3.440 -46.433 1.00 58.94 101 ASP A O 1
ATOM 804 N N . GLU A 1 102 ? 38.067 -2.640 -44.351 1.00 55.31 102 GLU A N 1
ATOM 805 C CA . GLU A 1 102 ? 39.400 -2.022 -44.509 1.00 55.31 102 GLU A CA 1
ATOM 806 C C . GLU A 1 102 ? 40.559 -3.038 -44.415 1.00 55.31 102 GLU A C 1
ATOM 808 O O . GLU A 1 102 ? 41.699 -2.714 -44.763 1.00 55.31 102 GLU A O 1
ATOM 813 N N . HIS A 1 103 ? 40.291 -4.289 -44.022 1.00 51.62 103 HIS A N 1
ATOM 814 C CA . HIS A 1 103 ? 41.300 -5.340 -43.878 1.00 51.62 103 HIS A CA 1
ATOM 815 C C . HIS A 1 103 ? 41.405 -6.259 -45.113 1.00 51.62 103 HIS A C 1
ATOM 817 O O . HIS A 1 103 ? 41.340 -7.481 -45.022 1.00 51.62 103 HIS A O 1
ATOM 823 N N . LEU A 1 104 ? 41.719 -5.687 -46.283 1.00 47.38 104 LEU A N 1
ATOM 824 C CA . LEU A 1 104 ? 42.417 -6.413 -47.365 1.00 47.38 104 LEU A CA 1
ATOM 825 C C . LEU A 1 104 ? 43.944 -6.445 -47.129 1.00 47.38 104 LEU A C 1
ATOM 827 O O . LEU A 1 104 ? 44.739 -6.284 -48.057 1.00 47.38 104 LEU A O 1
ATOM 831 N N . MET A 1 105 ? 44.374 -6.655 -45.883 1.00 49.25 105 MET A N 1
ATOM 832 C CA . MET A 1 105 ? 45.752 -7.063 -45.589 1.00 49.25 105 MET A CA 1
ATOM 833 C C . MET A 1 105 ? 45.819 -8.595 -45.588 1.00 49.25 105 MET A C 1
ATOM 835 O O . MET A 1 105 ? 44.894 -9.232 -45.084 1.00 49.25 105 MET A O 1
ATOM 839 N N . PRO A 1 106 ? 46.858 -9.193 -46.202 1.00 43.94 106 PRO A N 1
ATOM 840 C CA . PRO A 1 106 ? 46.936 -10.634 -46.403 1.00 43.94 106 PRO A CA 1
ATOM 841 C C . PRO A 1 106 ? 46.949 -11.384 -45.061 1.00 43.94 106 PRO A C 1
ATOM 843 O O . PRO A 1 106 ? 47.352 -10.814 -44.045 1.00 43.94 106 PRO A O 1
ATOM 846 N N . PRO A 1 107 ? 46.498 -12.649 -45.055 1.00 50.84 107 PRO A N 1
ATOM 847 C CA . PRO A 1 107 ? 46.308 -13.417 -43.840 1.00 50.84 107 PRO A CA 1
ATOM 848 C C . PRO A 1 107 ? 47.665 -13.914 -43.344 1.00 50.84 107 PRO A C 1
ATOM 850 O O . PRO A 1 107 ? 48.105 -14.981 -43.753 1.00 50.84 107 PRO A O 1
ATOM 853 N N . ASP A 1 108 ? 48.309 -13.150 -42.471 1.00 50.97 108 ASP A N 1
ATOM 854 C CA . ASP A 1 108 ? 49.309 -13.701 -41.560 1.00 50.97 108 ASP A CA 1
ATOM 855 C C . ASP A 1 108 ? 48.685 -13.738 -40.157 1.00 50.97 108 ASP A C 1
ATOM 857 O O . ASP A 1 108 ? 48.579 -12.728 -39.463 1.00 50.97 108 ASP A O 1
ATOM 861 N N . ASP A 1 109 ? 48.197 -14.930 -39.811 1.00 52.34 109 ASP A N 1
ATOM 862 C CA . ASP A 1 109 ? 48.122 -15.496 -38.462 1.00 52.34 109 ASP A CA 1
ATOM 863 C C . ASP A 1 109 ? 47.593 -14.598 -37.332 1.00 52.34 109 ASP A C 1
ATOM 865 O O . ASP A 1 109 ? 48.284 -14.320 -36.352 1.00 52.34 109 ASP A O 1
ATOM 869 N N . ILE A 1 110 ? 46.311 -14.234 -37.395 1.00 54.69 110 ILE A N 1
ATOM 870 C CA . ILE A 1 110 ? 45.554 -13.950 -36.170 1.00 54.69 110 ILE A CA 1
ATOM 871 C C . ILE A 1 110 ? 44.682 -15.172 -35.905 1.00 54.69 110 ILE A C 1
ATOM 873 O O . ILE A 1 110 ? 43.592 -15.313 -36.463 1.00 54.69 110 ILE A O 1
ATOM 877 N N . GLU A 1 111 ? 45.197 -16.086 -35.080 1.00 53.47 111 GLU A N 1
ATOM 878 C CA . GLU A 1 111 ? 44.358 -17.097 -34.445 1.00 53.47 111 GLU A CA 1
ATOM 879 C C . GLU A 1 111 ? 43.185 -16.380 -33.758 1.00 53.47 111 GLU A C 1
ATOM 881 O O . GLU A 1 111 ? 43.402 -15.408 -33.026 1.00 53.47 111 GLU A O 1
ATOM 886 N N . PRO A 1 112 ? 41.934 -16.802 -34.000 1.00 47.34 112 PRO A N 1
ATOM 887 C CA . PRO A 1 112 ? 40.809 -16.248 -33.281 1.00 47.34 112 PRO A CA 1
ATOM 888 C C . PRO A 1 112 ? 40.963 -16.676 -31.826 1.00 47.34 112 PRO A C 1
ATOM 890 O O . PRO A 1 112 ? 40.736 -17.838 -31.492 1.00 47.34 112 PRO A O 1
ATOM 893 N N . ASP A 1 113 ? 41.345 -15.737 -30.963 1.00 52.94 113 ASP A N 1
ATOM 894 C CA . ASP A 1 113 ? 41.281 -15.915 -29.518 1.00 52.94 113 ASP A CA 1
ATOM 895 C C . ASP A 1 113 ? 39.795 -15.947 -29.137 1.00 52.94 113 ASP A C 1
ATOM 897 O O . ASP A 1 113 ? 39.170 -14.961 -28.735 1.00 52.94 113 ASP A O 1
ATOM 901 N N . THR A 1 114 ? 39.166 -17.095 -29.392 1.00 54.25 114 THR A N 1
ATOM 902 C CA . THR A 1 114 ? 37.865 -17.447 -28.853 1.00 54.25 114 THR A CA 1
ATOM 903 C C . THR A 1 114 ? 38.072 -17.647 -27.363 1.00 54.25 114 THR A C 1
ATOM 905 O O . THR A 1 114 ? 38.170 -18.778 -26.890 1.00 54.25 114 THR A O 1
ATOM 908 N N . ALA A 1 115 ? 38.131 -16.543 -26.620 1.00 55.53 115 ALA A N 1
ATOM 909 C CA . ALA A 1 115 ? 38.005 -16.525 -25.173 1.00 55.53 115 ALA A CA 1
ATOM 910 C C . ALA A 1 115 ? 36.562 -16.916 -24.797 1.00 55.53 115 ALA A C 1
ATOM 912 O O . ALA A 1 115 ? 35.771 -16.120 -24.291 1.00 55.53 115 ALA A O 1
ATOM 913 N N . GLY A 1 116 ? 36.195 -18.164 -25.104 1.00 57.47 116 GLY A N 1
ATOM 914 C CA . GLY A 1 116 ? 35.267 -18.904 -24.273 1.00 57.47 116 GLY A CA 1
ATOM 915 C C . GLY A 1 116 ? 35.889 -18.973 -22.886 1.00 57.47 116 GLY A C 1
ATOM 916 O O . GLY A 1 116 ? 37.098 -19.157 -22.762 1.00 57.47 116 GLY A O 1
ATOM 917 N N . LEU A 1 117 ? 35.072 -18.734 -21.862 1.00 69.88 117 LEU A N 1
ATOM 918 C CA . LEU A 1 117 ? 35.477 -18.873 -20.465 1.00 69.88 117 LEU A CA 1
ATOM 919 C C . LEU A 1 117 ? 36.246 -20.188 -20.308 1.00 69.88 117 LEU A C 1
ATOM 921 O O . LEU A 1 117 ? 35.729 -21.245 -20.671 1.00 69.88 117 LEU A O 1
ATOM 925 N N . ASP A 1 118 ? 37.490 -20.101 -19.845 1.00 79.38 118 ASP A N 1
ATOM 926 C CA . ASP A 1 118 ? 38.326 -21.272 -19.632 1.00 79.38 118 ASP A CA 1
ATOM 927 C C . ASP A 1 118 ? 37.690 -22.198 -18.583 1.00 79.38 118 ASP A C 1
ATOM 929 O O . ASP A 1 118 ? 36.955 -21.773 -17.686 1.00 79.38 118 ASP A O 1
ATOM 933 N N . ASP A 1 119 ? 37.968 -23.497 -18.680 1.00 79.88 119 ASP A N 1
ATOM 934 C CA . ASP A 1 119 ? 37.390 -24.492 -17.766 1.00 79.88 119 ASP A CA 1
ATOM 935 C C . ASP A 1 119 ? 37.705 -24.182 -16.288 1.00 79.88 119 ASP A C 1
ATOM 937 O O . ASP A 1 119 ? 36.951 -24.555 -15.385 1.00 79.88 119 ASP A O 1
ATOM 941 N N . GLU A 1 120 ? 38.790 -23.446 -16.026 1.00 81.94 120 GLU A N 1
ATOM 942 C CA . GLU A 1 120 ? 39.150 -22.989 -14.687 1.00 81.94 120 GLU A CA 1
ATOM 943 C C . GLU A 1 120 ? 38.168 -21.939 -14.138 1.00 81.94 120 GLU A C 1
ATOM 945 O O . GLU A 1 120 ? 37.767 -22.026 -12.970 1.00 81.94 120 GLU A O 1
ATOM 950 N N . THR A 1 121 ? 37.745 -20.957 -14.944 1.00 79.44 121 THR A N 1
ATOM 951 C CA . THR A 1 121 ? 36.735 -19.977 -14.510 1.00 79.44 121 THR A CA 1
ATOM 952 C C . THR A 1 121 ? 35.359 -20.614 -14.337 1.00 79.44 121 THR A C 1
ATOM 954 O O . THR A 1 121 ? 34.673 -20.295 -13.361 1.00 79.44 121 THR A O 1
ATOM 957 N N . LEU A 1 122 ? 34.981 -21.574 -15.188 1.00 83.62 122 LEU A N 1
ATOM 958 C CA . LEU A 1 122 ? 33.741 -22.346 -15.025 1.00 83.62 122 LEU A CA 1
ATOM 959 C C . LEU A 1 122 ? 33.728 -23.162 -13.724 1.00 83.62 122 LEU A C 1
ATOM 961 O O . LEU A 1 122 ? 32.745 -23.120 -12.980 1.00 83.62 122 LEU A O 1
ATOM 965 N N . ALA A 1 123 ? 34.831 -23.839 -13.396 1.00 83.06 123 ALA A N 1
ATOM 966 C CA . ALA A 1 123 ? 34.942 -24.618 -12.164 1.00 83.06 123 ALA A CA 1
ATOM 967 C C . ALA A 1 123 ? 34.837 -23.741 -10.902 1.00 83.06 123 ALA A C 1
ATOM 969 O O . ALA A 1 123 ? 34.194 -24.128 -9.925 1.00 83.06 123 ALA A O 1
ATOM 970 N N . LYS A 1 124 ? 35.420 -22.534 -10.920 1.00 83.56 124 LYS A N 1
ATOM 971 C CA . LYS A 1 124 ? 35.335 -21.585 -9.793 1.00 83.56 124 LYS A CA 1
ATOM 972 C C . LYS A 1 124 ? 33.912 -21.080 -9.555 1.00 83.56 124 LYS A C 1
ATOM 974 O O . LYS A 1 124 ? 33.514 -20.933 -8.402 1.00 83.56 124 LYS A O 1
ATOM 979 N N . LEU A 1 125 ? 33.138 -20.844 -10.615 1.00 80.62 125 LEU A N 1
ATOM 980 C CA . LEU A 1 125 ? 31.736 -20.426 -10.500 1.00 80.62 125 LEU A CA 1
ATOM 981 C C . LEU A 1 125 ? 30.840 -21.538 -9.944 1.00 80.62 125 LEU A C 1
ATOM 983 O O . LEU A 1 125 ? 29.907 -21.255 -9.198 1.00 80.62 125 LEU A O 1
ATOM 987 N N . GLN A 1 126 ? 31.151 -22.800 -10.243 1.00 80.06 126 GLN A N 1
ATOM 988 C CA . GLN A 1 126 ? 30.380 -23.949 -9.767 1.00 80.06 126 GLN A CA 1
ATOM 989 C C . GLN A 1 126 ? 30.500 -24.187 -8.251 1.00 80.06 126 GLN A C 1
ATOM 991 O O . GLN A 1 126 ? 29.644 -24.840 -7.669 1.00 80.06 126 GLN A O 1
ATOM 996 N N . ILE A 1 127 ? 31.531 -23.637 -7.602 1.00 85.06 127 ILE A N 1
ATOM 997 C CA . ILE A 1 127 ? 31.738 -23.723 -6.145 1.00 85.06 127 ILE A CA 1
ATOM 998 C C . ILE A 1 127 ? 30.883 -22.688 -5.380 1.00 85.06 127 ILE A C 1
ATOM 1000 O O . ILE A 1 127 ? 30.720 -22.794 -4.166 1.00 85.06 127 ILE A O 1
ATOM 1004 N N . LEU A 1 128 ? 30.339 -21.680 -6.070 1.00 71.56 128 LEU A N 1
ATOM 1005 C CA . LEU A 1 128 ? 29.558 -20.582 -5.482 1.00 71.56 128 LEU A CA 1
ATOM 1006 C C . LEU A 1 128 ? 28.033 -20.822 -5.494 1.00 71.56 128 LEU A C 1
ATOM 1008 O O . LEU A 1 128 ? 27.284 -19.928 -5.095 1.00 71.56 128 LEU A O 1
ATOM 1012 N N . ILE A 1 129 ? 27.587 -22.000 -5.943 1.00 52.25 129 ILE A N 1
ATOM 1013 C CA . ILE A 1 129 ? 26.191 -22.476 -5.934 1.00 52.25 129 ILE A CA 1
ATOM 1014 C C . ILE A 1 129 ? 26.073 -23.600 -4.905 1.00 52.25 129 ILE A C 1
ATOM 1016 O O . ILE A 1 129 ? 25.080 -23.592 -4.145 1.00 52.25 129 ILE A O 1
#

Organism: NCBI:txid416450

Secondary structure (DSSP, 8-state):
-HHHHHS-HHHHHHHHHHHHHHHHHHHHH---SS-PPPHHHHHHHHHHHHHHHHHHHHHHHHHHHHHHHHHHHHHHHHHHHHHHHHHHHHHHHHHHHHHHHS--S-------------HHHHHHHHTT-

Sequence (129 aa):
MDCILEVDQFTAELIVQIQLEDAFFYSETSKGKSRDPTDEELAFQLQKEQLEAVSHTLKDRRMAMSFAAAVQADGRILAETQVEEGSASKDRIIARQWMDDEHLMPPDDIEPDTAGLDDETLAKLQILI

Foldseek 3Di:
DVVLVVDDLVVSLVVLVVLLVVLVVCVVPPDDPDDDDDPVPVVSVVVNVVSVVVNVVSVVVVVVVVVVVVCVVVVVVVVVVVVVVVVVVVVVVVVVVVVVVVPPDDDDDDDPPPPPPDVVNVVVVVVVD